Protein AF-A0A845R543-F1 (afdb_monomer)

Mean predicted aligned error: 11.43 Å

Radius of gyration: 22.22 Å; Cα contacts (8 Å, |Δi|>4): 10; chains: 1; bounding box: 27×29×72 Å

Solvent-accessible surface area (backbone atoms only — not comparable to full-atom values): 4400 Å² total; per-residue (Å²): 134,92,79,86,76,81,75,70,7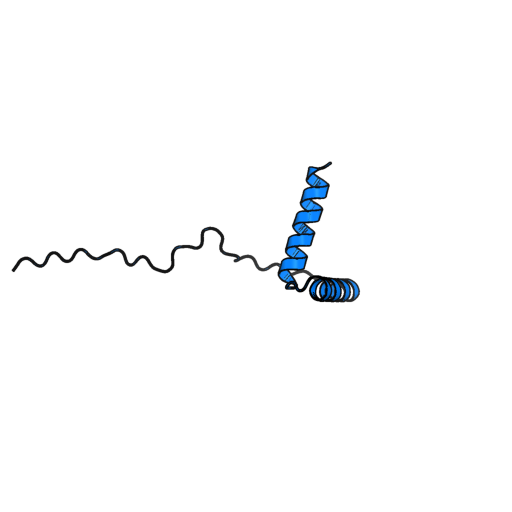9,82,77,60,82,74,79,64,92,79,65,91,77,81,84,85,85,79,91,75,57,70,69,60,51,51,52,45,50,50,50,18,63,76,69,73,42,53,65,69,53,50,52,52,51,50,55,50,51,55,51,53,58,58,73,75,104

Structure (mmCIF, N/CA/C/O backbone):
data_AF-A0A845R543-F1
#
_entry.id   AF-A0A845R543-F1
#
loop_
_atom_site.group_PDB
_atom_site.id
_atom_site.type_symbol
_atom_site.label_atom_id
_atom_site.label_alt_id
_atom_site.label_comp_id
_atom_site.label_asym_id
_atom_site.label_entity_id
_atom_site.label_seq_id
_atom_site.pdbx_PDB_ins_code
_atom_site.Cartn_x
_atom_site.Cartn_y
_atom_site.Cartn_z
_atom_site.occupancy
_atom_site.B_iso_or_equiv
_atom_site.auth_seq_id
_atom_site.auth_comp_id
_atom_site.auth_asym_id
_atom_site.auth_atom_id
_atom_site.pdbx_PDB_model_num
ATOM 1 N N . MET A 1 1 ? 4.466 15.738 -63.397 1.00 44.06 1 MET A N 1
ATOM 2 C CA . MET A 1 1 ? 3.555 14.843 -62.646 1.00 44.06 1 MET A CA 1
ATOM 3 C C . MET A 1 1 ? 3.355 15.402 -61.243 1.00 44.06 1 MET A C 1
ATOM 5 O O . MET A 1 1 ? 4.340 15.698 -60.581 1.00 44.06 1 MET A O 1
ATOM 9 N N . LYS A 1 2 ? 2.102 15.622 -60.824 1.00 60.31 2 LYS A N 1
ATOM 10 C CA . LYS A 1 2 ? 1.741 16.090 -59.475 1.00 60.31 2 LYS A CA 1
ATOM 11 C C . LYS A 1 2 ? 1.836 14.913 -58.497 1.00 60.31 2 LYS A C 1
ATOM 13 O O . LYS A 1 2 ? 1.038 13.991 -58.597 1.00 60.31 2 LYS A O 1
ATOM 18 N N . GLY A 1 3 ? 2.794 14.948 -57.575 1.00 48.59 3 GLY A N 1
ATOM 19 C CA . GLY A 1 3 ? 2.930 13.971 -56.492 1.00 48.59 3 GLY A CA 1
ATOM 20 C C . GLY A 1 3 ? 2.669 14.632 -55.145 1.00 48.59 3 GLY A C 1
ATOM 21 O O . GLY A 1 3 ? 3.607 14.975 -54.434 1.00 48.59 3 GLY A O 1
ATOM 22 N N . GLY A 1 4 ? 1.399 14.872 -54.815 1.00 58.00 4 GLY A N 1
ATOM 23 C CA . GLY A 1 4 ? 1.007 15.339 -53.489 1.00 58.00 4 GLY A CA 1
ATOM 24 C C . GLY A 1 4 ? 1.192 14.221 -52.469 1.00 58.00 4 GLY A C 1
ATOM 25 O O . GLY A 1 4 ? 0.320 13.370 -52.336 1.00 58.00 4 GLY A O 1
ATOM 26 N N . ASN A 1 5 ? 2.312 14.218 -51.749 1.00 55.81 5 ASN A N 1
ATOM 27 C CA . ASN A 1 5 ? 2.506 13.303 -50.631 1.00 55.81 5 ASN A CA 1
ATOM 28 C C . ASN A 1 5 ? 2.060 14.001 -49.338 1.00 55.81 5 ASN A C 1
ATOM 30 O O . ASN A 1 5 ? 2.835 14.707 -48.694 1.00 55.81 5 ASN A O 1
ATOM 34 N N . ARG A 1 6 ? 0.781 13.831 -48.975 1.00 57.22 6 ARG A N 1
ATOM 35 C CA . ARG A 1 6 ? 0.304 14.056 -47.603 1.00 57.22 6 ARG A CA 1
ATOM 36 C C . ARG A 1 6 ? 1.057 13.076 -46.712 1.00 57.22 6 ARG A C 1
ATOM 38 O O . ARG A 1 6 ? 0.687 11.910 -46.624 1.00 57.22 6 ARG A O 1
ATOM 45 N N . VAL A 1 7 ? 2.123 13.542 -46.073 1.00 63.31 7 VAL A N 1
ATOM 46 C CA . VAL A 1 7 ? 2.746 12.799 -44.983 1.00 63.31 7 VAL A CA 1
ATOM 47 C C . VAL A 1 7 ? 1.707 12.671 -43.871 1.00 63.31 7 VAL A C 1
ATOM 49 O O . VAL A 1 7 ? 1.308 13.658 -43.256 1.00 63.31 7 VAL A O 1
ATOM 52 N N . SER A 1 8 ? 1.200 11.460 -43.652 1.00 62.50 8 SER A N 1
ATOM 53 C CA . SER A 1 8 ? 0.462 11.153 -42.430 1.00 62.50 8 SER A CA 1
ATOM 54 C C . SER A 1 8 ? 1.375 11.507 -41.253 1.00 62.50 8 SER A C 1
ATOM 56 O O . SER A 1 8 ? 2.545 11.099 -41.281 1.00 62.50 8 SER A O 1
ATOM 58 N N . PRO A 1 9 ? 0.910 12.266 -40.241 1.00 63.81 9 PRO A N 1
ATOM 59 C CA . PRO A 1 9 ? 1.687 12.459 -39.029 1.00 63.81 9 PRO A CA 1
ATOM 60 C C . PRO A 1 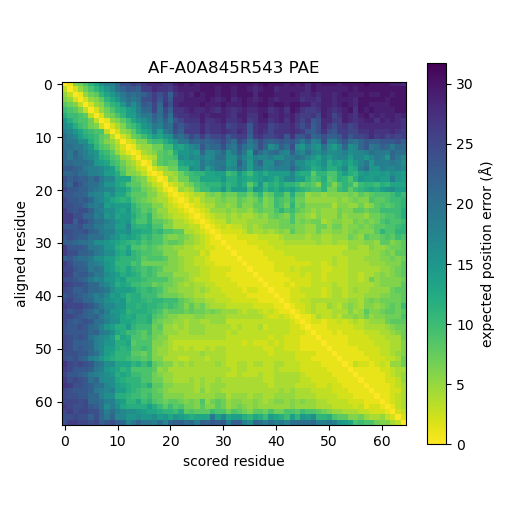9 ? 2.106 11.078 -38.542 1.00 63.81 9 PRO A C 1
ATOM 62 O O . PRO A 1 9 ? 1.274 10.173 -38.454 1.00 63.81 9 PRO A O 1
ATOM 65 N N . ARG A 1 10 ? 3.403 10.881 -38.300 1.00 63.31 10 ARG A N 1
ATOM 66 C CA . ARG A 1 10 ? 3.890 9.692 -37.604 1.00 63.31 10 ARG A CA 1
ATOM 67 C C . ARG A 1 10 ? 3.382 9.799 -36.174 1.00 63.31 10 ARG A C 1
ATOM 69 O O . ARG A 1 10 ? 4.114 10.231 -35.290 1.00 63.31 10 ARG A O 1
ATOM 76 N N . THR A 1 11 ? 2.106 9.488 -35.968 1.00 60.50 11 THR A N 1
ATOM 77 C CA . THR A 1 11 ? 1.521 9.314 -34.651 1.00 60.50 11 THR A CA 1
ATOM 78 C C . THR A 1 11 ? 2.257 8.120 -34.071 1.00 60.50 11 THR A C 1
ATOM 80 O O . THR A 1 11 ? 1.962 6.972 -34.398 1.00 60.50 11 THR A O 1
ATOM 83 N N . GLY A 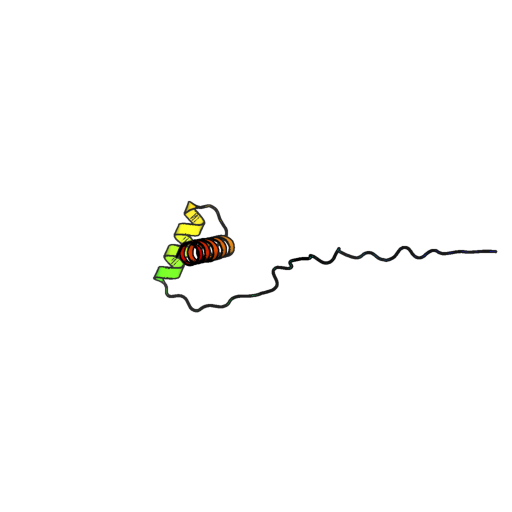1 12 ? 3.334 8.399 -33.338 1.00 70.94 12 GLY A N 1
ATOM 84 C CA . GLY A 1 12 ? 4.086 7.386 -32.617 1.00 70.94 12 GLY A CA 1
ATOM 85 C C . GLY A 1 12 ? 3.206 6.737 -31.552 1.00 70.94 12 GLY A C 1
ATOM 86 O O . GLY A 1 12 ? 1.983 6.886 -31.546 1.00 70.94 12 GLY A O 1
ATOM 87 N N . ARG A 1 13 ? 3.825 6.031 -30.603 1.00 68.75 13 ARG A N 1
ATOM 88 C CA . ARG A 1 13 ? 3.098 5.546 -29.427 1.00 68.75 13 ARG A CA 1
ATOM 89 C C . ARG A 1 13 ? 2.385 6.749 -28.790 1.00 68.75 13 ARG A C 1
ATOM 91 O O . ARG A 1 13 ? 3.089 7.701 -28.445 1.00 68.75 13 ARG A O 1
ATOM 98 N N . PRO A 1 14 ? 1.043 6.747 -28.681 1.00 69.81 14 PRO A N 1
ATOM 99 C CA . PRO A 1 14 ? 0.329 7.865 -28.088 1.00 69.81 14 PRO A CA 1
ATOM 100 C C . PRO A 1 14 ? 0.953 8.160 -26.721 1.00 69.81 14 PRO A C 1
ATOM 102 O O . PRO A 1 14 ? 1.276 7.208 -25.993 1.00 69.81 14 PRO A O 1
ATOM 105 N N . PRO A 1 15 ? 1.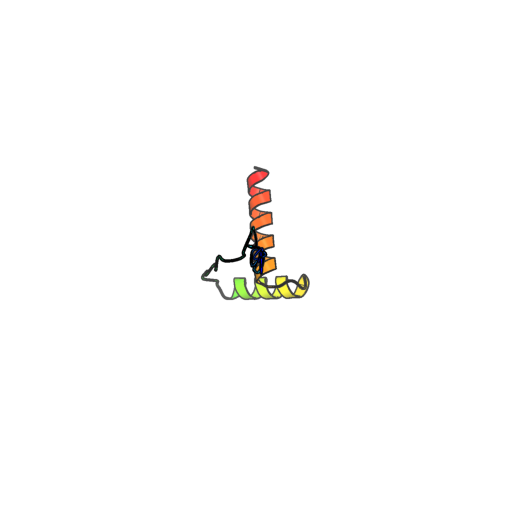212 9.440 -26.404 1.00 68.19 15 PRO A N 1
ATOM 106 C CA . PRO A 1 15 ? 1.756 9.800 -25.110 1.00 68.19 15 PRO A CA 1
ATOM 107 C C . PRO A 1 15 ? 0.821 9.226 -24.048 1.00 68.19 15 PRO A C 1
ATOM 109 O O . PRO A 1 15 ? -0.390 9.420 -24.079 1.00 68.19 15 PRO A O 1
ATOM 112 N N . SER A 1 16 ? 1.381 8.415 -23.157 1.00 69.75 16 SER A N 1
ATOM 113 C CA . SER A 1 16 ? 0.621 7.914 -22.023 1.00 69.75 16 SER A CA 1
ATOM 114 C C . SER A 1 16 ? 0.367 9.112 -21.117 1.00 69.75 16 SER A C 1
ATOM 116 O O . SER A 1 16 ? 1.326 9.637 -20.564 1.00 69.75 16 SER A O 1
ATOM 118 N N . GLU A 1 17 ? -0.891 9.525 -20.969 1.00 67.81 17 GLU A N 1
ATOM 119 C CA . GLU A 1 17 ? -1.302 10.701 -20.178 1.00 67.81 17 GLU A CA 1
ATOM 120 C C . GLU A 1 17 ? -0.832 10.618 -18.709 1.00 67.81 17 GLU A C 1
ATOM 122 O O . GLU A 1 17 ? -0.501 11.625 -18.088 1.00 67.81 17 GLU A O 1
ATOM 127 N N . HIS A 1 18 ? -0.710 9.401 -18.161 1.00 65.50 18 HIS A N 1
ATOM 128 C CA . HIS A 1 18 ? -0.208 9.158 -16.801 1.00 65.50 18 HIS A CA 1
ATOM 129 C C . HIS A 1 18 ? 0.878 8.081 -16.775 1.00 65.50 18 HIS A C 1
ATOM 131 O O . HIS A 1 18 ? 0.628 6.925 -16.412 1.00 65.50 18 HIS A O 1
ATOM 137 N N . PRO A 1 19 ? 2.103 8.417 -17.195 1.00 70.94 19 PRO A N 1
ATOM 138 C CA . PRO A 1 19 ? 3.181 7.455 -17.239 1.00 70.94 19 PRO A CA 1
ATOM 139 C C . PRO A 1 19 ? 3.709 7.256 -15.799 1.00 70.94 19 PRO A C 1
ATOM 141 O O . PRO A 1 19 ? 3.942 8.211 -15.053 1.00 70.94 19 PRO A O 1
ATOM 144 N N . LYS A 1 20 ? 3.826 5.996 -15.353 1.00 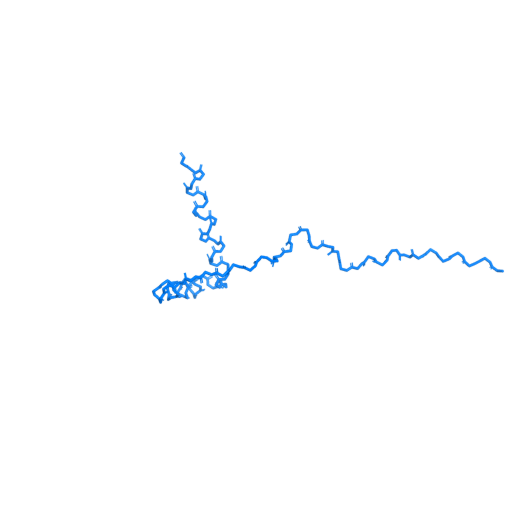73.62 20 LYS A N 1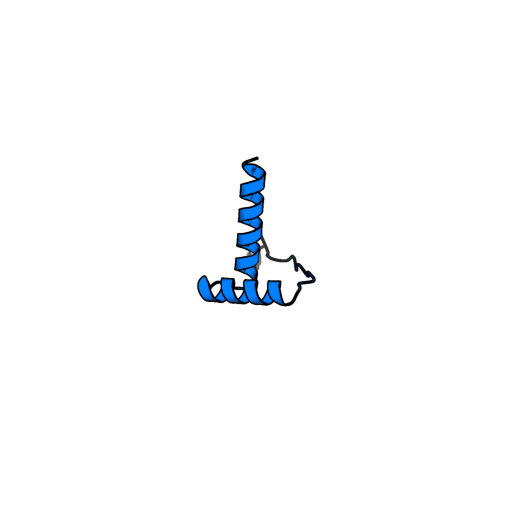
ATOM 145 C CA . LYS A 1 20 ? 4.296 5.632 -14.000 1.00 73.62 20 LYS A CA 1
ATOM 146 C C . LYS A 1 20 ? 5.818 5.815 -13.908 1.00 73.62 20 LYS A C 1
ATOM 148 O O . LYS A 1 20 ? 6.562 4.841 -13.883 1.00 73.62 20 LYS A O 1
ATOM 153 N N . ASN A 1 21 ? 6.261 7.070 -13.885 1.00 76.06 21 ASN A N 1
ATOM 154 C CA . ASN A 1 21 ? 7.670 7.441 -14.084 1.00 76.06 21 ASN A CA 1
ATOM 155 C C . ASN A 1 21 ? 8.426 7.698 -12.782 1.00 76.06 21 ASN A C 1
ATOM 157 O O . ASN A 1 21 ? 9.637 7.898 -12.796 1.00 76.06 21 ASN A O 1
ATOM 161 N N . ILE A 1 22 ? 7.712 7.737 -11.660 1.00 79.00 22 ILE A N 1
ATOM 162 C CA . ILE A 1 22 ? 8.279 8.107 -10.368 1.00 79.00 22 ILE A CA 1
ATOM 163 C C . ILE A 1 22 ? 8.737 6.836 -9.657 1.00 79.00 22 ILE A C 1
ATOM 165 O O . ILE A 1 22 ? 7.934 5.947 -9.366 1.00 79.00 22 ILE A O 1
ATOM 169 N N . GLN A 1 23 ? 10.034 6.763 -9.364 1.00 77.50 23 GLN A N 1
ATOM 170 C CA . GLN A 1 23 ? 10.613 5.702 -8.551 1.00 77.50 23 GLN A CA 1
ATOM 171 C C . GLN A 1 23 ? 10.700 6.174 -7.098 1.00 77.50 23 GLN A C 1
ATOM 173 O O . GLN A 1 23 ? 11.425 7.116 -6.789 1.00 77.50 23 GLN A O 1
ATOM 178 N N . VAL A 1 24 ? 9.979 5.505 -6.200 1.00 79.00 24 VAL A N 1
ATOM 179 C CA . VAL A 1 24 ? 10.058 5.770 -4.759 1.00 79.00 24 VAL A CA 1
ATOM 180 C C . VAL A 1 24 ? 11.052 4.790 -4.151 1.00 79.00 24 VAL A C 1
ATOM 182 O O . VAL A 1 24 ? 10.842 3.577 -4.199 1.00 79.00 24 VAL A O 1
ATOM 185 N N . LYS A 1 25 ? 12.149 5.316 -3.604 1.00 81.38 25 LYS A N 1
ATOM 186 C CA . LYS A 1 25 ? 13.109 4.554 -2.801 1.00 81.38 25 LYS A CA 1
ATOM 187 C C . LYS A 1 25 ? 12.859 4.905 -1.344 1.00 81.38 25 LYS A C 1
ATOM 189 O O . LYS A 1 25 ? 12.879 6.080 -0.994 1.00 81.38 25 LYS A O 1
ATOM 194 N N . PHE A 1 26 ? 12.617 3.901 -0.51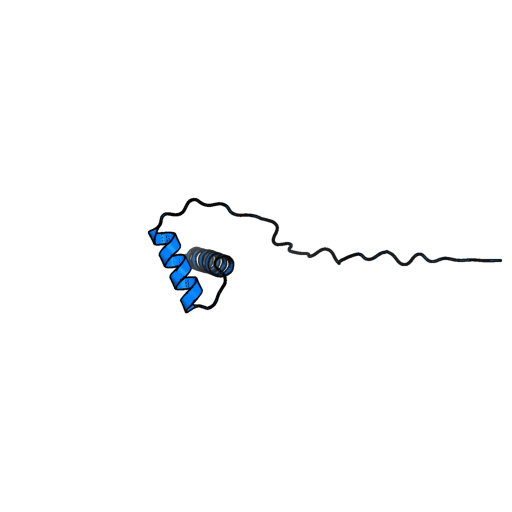7 1.00 82.19 26 PHE A N 1
ATOM 195 C CA . PHE A 1 26 ? 12.465 4.079 0.918 1.00 82.19 26 PHE A CA 1
ATOM 196 C C . PHE A 1 26 ? 13.303 3.033 1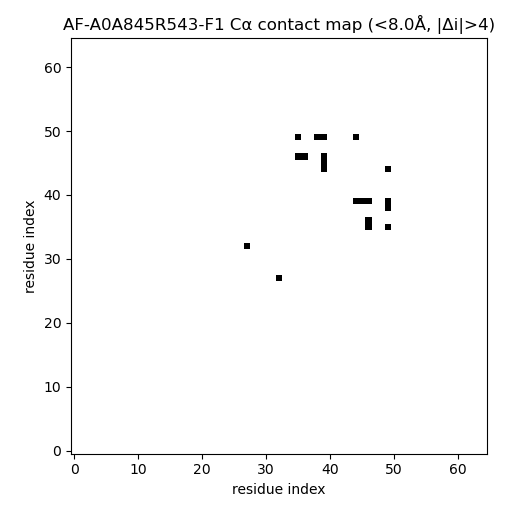.642 1.00 82.19 26 PHE A C 1
ATOM 198 O O . PHE A 1 26 ? 13.527 1.938 1.121 1.00 82.19 26 PHE A O 1
ATOM 205 N N . LEU A 1 27 ? 13.795 3.407 2.818 1.00 85.25 27 LEU A N 1
ATOM 206 C CA . LEU A 1 27 ? 14.415 2.476 3.746 1.00 85.25 27 LEU A CA 1
ATOM 207 C C . LEU A 1 27 ? 13.297 1.824 4.553 1.00 85.25 27 LEU A C 1
ATOM 209 O O . LEU A 1 27 ? 12.387 2.508 5.018 1.00 85.25 27 LEU A O 1
ATOM 213 N N . ALA A 1 28 ? 13.353 0.506 4.665 1.00 82.75 28 ALA A N 1
ATOM 214 C CA . ALA A 1 28 ? 12.372 -0.285 5.382 1.00 82.75 28 ALA A CA 1
ATOM 215 C C . ALA A 1 28 ? 13.099 -1.263 6.291 1.00 82.75 28 ALA A C 1
ATOM 217 O O . ALA A 1 28 ? 14.081 -1.883 5.873 1.00 82.75 28 ALA A O 1
ATOM 218 N N . ASP A 1 29 ? 12.584 -1.426 7.500 1.00 91.75 29 ASP A N 1
ATOM 219 C CA . ASP A 1 29 ? 13.033 -2.466 8.411 1.00 91.75 29 ASP A CA 1
ATOM 220 C C . ASP A 1 29 ? 12.623 -3.859 7.911 1.00 91.75 29 ASP A C 1
ATOM 222 O O . ASP A 1 29 ? 11.676 -4.023 7.134 1.00 91.75 29 ASP A O 1
ATOM 226 N N . GLN A 1 30 ? 13.336 -4.881 8.388 1.00 90.06 30 GLN A N 1
ATOM 227 C CA . GLN A 1 30 ? 13.028 -6.289 8.116 1.00 90.06 30 GLN A CA 1
ATOM 228 C C . GLN A 1 30 ? 11.554 -6.665 8.368 1.00 90.06 30 GLN A C 1
ATOM 230 O O . GLN A 1 30 ? 10.946 -7.190 7.431 1.00 90.06 30 GLN A O 1
ATOM 235 N N . PRO A 1 31 ? 10.941 -6.347 9.531 1.00 91.56 31 PRO A N 1
ATOM 236 C CA . PRO A 1 31 ? 9.537 -6.683 9.783 1.00 91.56 31 PRO A CA 1
ATOM 237 C C . PRO A 1 31 ? 8.591 -6.064 8.747 1.00 91.56 31 PRO A C 1
ATOM 239 O O . PRO A 1 31 ? 7.708 -6.737 8.225 1.00 91.56 31 PRO A O 1
ATOM 242 N N . THR A 1 32 ? 8.836 -4.815 8.348 1.00 88.38 32 THR A N 1
ATOM 243 C CA . THR A 1 32 ? 8.026 -4.115 7.342 1.00 88.38 32 THR A CA 1
ATOM 244 C C . THR A 1 32 ? 8.074 -4.814 5.980 1.00 88.38 32 THR A C 1
ATOM 246 O O . THR A 1 32 ? 7.072 -4.881 5.265 1.00 88.38 32 THR A O 1
ATOM 249 N N . ILE A 1 33 ? 9.235 -5.354 5.596 1.00 89.38 33 ILE A N 1
ATOM 250 C CA . ILE A 1 33 ? 9.385 -6.124 4.354 1.00 89.38 33 ILE A CA 1
ATOM 251 C C . ILE A 1 33 ? 8.677 -7.478 4.447 1.00 89.38 33 ILE A C 1
ATOM 253 O O . ILE A 1 33 ? 8.084 -7.919 3.456 1.00 89.38 33 ILE A O 1
ATOM 257 N N . GLU A 1 34 ? 8.718 -8.134 5.605 1.00 92.81 34 GLU A N 1
ATOM 258 C CA . GLU A 1 34 ? 7.994 -9.386 5.840 1.00 92.81 34 GLU A CA 1
ATOM 259 C C . GLU A 1 34 ? 6.482 -9.181 5.756 1.00 92.81 34 GLU A C 1
ATOM 261 O O . GLU A 1 34 ? 5.817 -9.890 4.995 1.00 92.81 34 GLU A O 1
ATOM 266 N N . ASP A 1 35 ? 5.957 -8.147 6.412 1.00 90.25 35 ASP A N 1
ATOM 267 C CA . ASP A 1 35 ? 4.544 -7.773 6.339 1.00 90.25 35 ASP A CA 1
ATOM 268 C C . ASP A 1 35 ? 4.126 -7.422 4.910 1.00 90.25 35 ASP A C 1
ATOM 270 O O . ASP A 1 35 ? 3.082 -7.875 4.431 1.00 90.25 35 ASP A O 1
ATOM 274 N N . LEU A 1 36 ? 4.960 -6.680 4.174 1.00 88.75 36 LEU A N 1
ATOM 275 C CA . LEU A 1 36 ? 4.705 -6.360 2.768 1.00 88.75 36 LEU A CA 1
ATOM 276 C C . LEU A 1 36 ? 4.634 -7.630 1.909 1.00 88.75 36 LEU A C 1
ATOM 278 O O . LEU A 1 36 ? 3.773 -7.748 1.031 1.00 88.75 36 LEU A O 1
ATOM 282 N N . LYS A 1 37 ? 5.536 -8.589 2.146 1.00 89.00 37 LYS A N 1
ATOM 283 C CA . LYS A 1 37 ? 5.577 -9.866 1.424 1.00 89.00 37 LYS A CA 1
ATOM 284 C C . LYS A 1 37 ? 4.353 -10.718 1.754 1.00 89.00 37 LYS A C 1
ATOM 286 O O . LYS A 1 37 ? 3.753 -11.277 0.837 1.00 89.00 37 LYS A O 1
ATO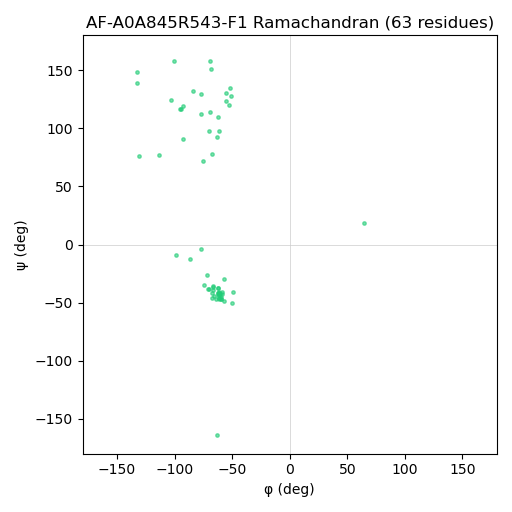M 291 N N . LEU A 1 38 ? 3.949 -10.757 3.019 1.00 92.50 38 LEU A N 1
ATOM 292 C CA . LEU A 1 38 ? 2.766 -11.472 3.487 1.00 92.50 38 LEU A CA 1
ATOM 293 C C . LEU A 1 38 ? 1.478 -10.863 2.917 1.00 92.50 38 LEU A C 1
ATOM 295 O O . LEU A 1 38 ? 0.630 -11.592 2.404 1.00 92.50 38 LEU A O 1
ATOM 299 N N . CYS A 1 39 ? 1.360 -9.533 2.914 1.00 89.94 39 CYS A N 1
ATOM 300 C CA . CYS A 1 39 ? 0.256 -8.818 2.270 1.00 89.94 39 CYS A CA 1
ATOM 301 C C . CYS A 1 39 ? 0.198 -9.117 0.768 1.00 89.94 39 CYS A C 1
ATOM 303 O O . CYS A 1 39 ? -0.861 -9.452 0.243 1.00 89.94 39 CYS A O 1
ATOM 305 N N . SER A 1 40 ? 1.342 -9.048 0.082 1.00 90.75 40 SER A N 1
ATOM 306 C CA . SER A 1 40 ? 1.460 -9.356 -1.348 1.00 90.75 40 SER A CA 1
ATOM 307 C C . SER A 1 40 ? 1.027 -10.791 -1.664 1.00 90.75 40 SER A C 1
ATOM 309 O O . SER A 1 40 ? 0.278 -10.994 -2.616 1.00 90.75 40 SER A O 1
ATOM 311 N N . GLN A 1 41 ? 1.416 -11.773 -0.841 1.00 91.62 41 GLN A N 1
ATOM 312 C CA . GLN A 1 41 ? 1.005 -13.170 -1.008 1.00 91.62 41 GLN A CA 1
ATOM 313 C C . GLN A 1 41 ? -0.490 -13.383 -0.758 1.00 91.62 41 GLN A C 1
ATOM 315 O O . GLN A 1 41 ? -1.146 -14.040 -1.560 1.00 91.62 41 GLN A O 1
ATOM 320 N N . LYS A 1 42 ? -1.042 -12.811 0.319 1.00 91.88 42 LYS A N 1
ATOM 321 C CA . LYS A 1 42 ? -2.466 -12.965 0.657 1.00 91.88 42 LYS A CA 1
ATOM 322 C C . LYS A 1 42 ? -3.393 -12.302 -0.359 1.00 91.88 42 LYS A C 1
ATOM 324 O O . LYS A 1 42 ? -4.450 -12.842 -0.658 1.00 91.88 42 LYS A O 1
ATOM 329 N N . LEU A 1 43 ? -3.008 -11.133 -0.868 1.00 88.19 43 LEU A N 1
ATOM 330 C CA . LEU A 1 43 ? -3.807 -10.371 -1.831 1.00 88.19 43 LEU A CA 1
ATOM 331 C C . LEU A 1 43 ? -3.552 -10.800 -3.285 1.00 88.19 43 LEU A C 1
ATOM 333 O O . LEU A 1 43 ? -4.293 -10.387 -4.170 1.00 88.19 43 LEU A O 1
ATOM 337 N N . GLY A 1 44 ? -2.499 -11.582 -3.553 1.00 89.00 44 GLY A N 1
ATOM 338 C CA . GLY A 1 44 ? -2.075 -11.922 -4.917 1.00 89.00 44 GLY A CA 1
ATOM 339 C C . GLY A 1 44 ? -1.606 -10.711 -5.734 1.00 89.00 44 GLY A C 1
ATOM 340 O O . GLY A 1 44 ? -1.573 -10.761 -6.961 1.00 89.00 44 GLY A O 1
ATOM 341 N N . LEU A 1 45 ? -1.265 -9.605 -5.067 1.00 88.50 45 LEU A N 1
ATOM 342 C CA . LEU A 1 45 ? -0.887 -8.340 -5.696 1.00 88.50 45 LEU A CA 1
ATOM 343 C C . LEU A 1 45 ? 0.626 -8.158 -5.716 1.00 88.50 45 LEU A C 1
ATOM 345 O O . LEU A 1 45 ? 1.353 -8.704 -4.884 1.00 88.50 45 LEU A O 1
ATOM 349 N N . THR A 1 46 ? 1.116 -7.320 -6.631 1.00 88.81 46 THR A N 1
ATOM 350 C CA . THR A 1 46 ? 2.530 -6.940 -6.627 1.00 88.81 46 THR A CA 1
ATOM 351 C C . THR A 1 46 ? 2.852 -6.078 -5.405 1.00 88.81 46 THR A C 1
ATOM 353 O O . THR A 1 46 ? 2.013 -5.318 -4.922 1.00 88.81 46 THR A O 1
ATOM 356 N N . LYS A 1 47 ? 4.102 -6.136 -4.930 1.00 85.25 47 LYS A N 1
ATOM 357 C CA . LYS A 1 47 ? 4.600 -5.275 -3.840 1.00 85.25 47 LYS A CA 1
ATOM 358 C C . LYS A 1 47 ? 4.271 -3.794 -4.074 1.00 85.25 47 LYS A C 1
ATOM 360 O O . LYS A 1 47 ? 3.864 -3.095 -3.154 1.00 85.25 47 LYS A O 1
ATOM 365 N N . SER A 1 48 ? 4.405 -3.328 -5.317 1.00 85.44 48 SER A N 1
ATOM 366 C CA . SER A 1 48 ? 4.092 -1.948 -5.694 1.00 85.44 48 SER A CA 1
ATOM 367 C C . SER A 1 48 ? 2.605 -1.621 -5.578 1.00 85.44 48 SER A C 1
ATOM 369 O O . SER A 1 48 ? 2.266 -0.505 -5.197 1.00 85.44 48 SER A O 1
ATOM 371 N N . ASP A 1 49 ? 1.716 -2.563 -5.892 1.00 87.75 49 ASP A N 1
ATOM 372 C CA . ASP A 1 49 ? 0.273 -2.343 -5.770 1.00 87.75 49 ASP A CA 1
ATOM 373 C C . ASP A 1 49 ? -0.188 -2.370 -4.313 1.00 87.75 49 ASP A C 1
ATOM 375 O O . ASP A 1 49 ? -1.020 -1.549 -3.934 1.00 87.75 49 ASP A O 1
ATOM 379 N N . VAL A 1 50 ? 0.423 -3.208 -3.469 1.00 90.00 50 VAL A N 1
ATOM 380 C CA . VAL A 1 50 ? 0.189 -3.184 -2.015 1.00 90.00 50 VAL A CA 1
ATOM 381 C C . VAL A 1 50 ? 0.556 -1.819 -1.424 1.00 90.00 50 VAL A C 1
ATOM 383 O O . VAL A 1 50 ? -0.238 -1.246 -0.682 1.00 90.00 50 VAL A O 1
ATOM 386 N N . ILE A 1 51 ? 1.706 -1.247 -1.805 1.00 88.25 51 ILE A N 1
ATOM 387 C CA . ILE A 1 51 ? 2.110 0.095 -1.349 1.00 88.25 51 ILE A CA 1
ATOM 388 C C . ILE A 1 51 ? 1.116 1.165 -1.821 1.00 88.25 51 ILE A C 1
ATOM 390 O O . ILE A 1 51 ? 0.720 2.024 -1.037 1.00 88.25 51 ILE A O 1
ATOM 394 N N . ARG A 1 52 ? 0.667 1.110 -3.082 1.00 88.56 52 ARG A N 1
ATOM 395 C CA . ARG A 1 52 ? -0.326 2.063 -3.614 1.00 88.56 52 ARG A CA 1
ATOM 396 C C . ARG A 1 52 ? -1.650 1.995 -2.859 1.00 88.56 52 ARG A C 1
ATOM 398 O O . ARG A 1 52 ? -2.207 3.039 -2.537 1.00 88.56 52 ARG A O 1
ATOM 405 N N . LEU A 1 53 ? -2.129 0.785 -2.570 1.00 90.50 53 LEU A N 1
ATOM 406 C CA . LEU A 1 53 ? -3.336 0.570 -1.773 1.00 90.50 53 LEU A CA 1
ATOM 407 C C . LEU A 1 53 ? -3.173 1.108 -0.352 1.00 90.50 53 LEU A C 1
ATOM 409 O O . LEU A 1 53 ? -4.084 1.755 0.151 1.00 90.50 53 LEU A O 1
ATOM 413 N N . GLY A 1 54 ? -2.014 0.889 0.274 1.00 89.50 54 GLY A N 1
ATOM 414 C CA . GLY A 1 54 ? -1.700 1.457 1.585 1.00 89.50 54 GLY A CA 1
ATOM 415 C C . GLY A 1 54 ? -1.794 2.985 1.587 1.00 89.50 54 GLY A C 1
ATOM 416 O O . GLY A 1 54 ? -2.484 3.553 2.426 1.00 89.50 54 GLY A O 1
ATOM 417 N N . ILE A 1 55 ? -1.182 3.648 0.599 1.00 89.75 55 ILE A N 1
ATOM 418 C CA . ILE A 1 55 ? -1.230 5.114 0.465 1.00 89.75 55 ILE A CA 1
ATOM 419 C C . ILE A 1 55 ? -2.666 5.613 0.246 1.00 89.75 55 ILE A C 1
ATOM 421 O O . ILE A 1 55 ? -3.051 6.620 0.833 1.00 89.75 55 ILE A O 1
ATOM 425 N N . GLN A 1 56 ? -3.464 4.924 -0.579 1.00 90.31 56 GLN A N 1
ATOM 426 C CA . GLN A 1 56 ? -4.874 5.278 -0.792 1.00 90.31 56 GLN A CA 1
ATOM 427 C C . GLN A 1 56 ? -5.681 5.191 0.505 1.00 90.31 56 GLN A C 1
ATOM 429 O O . GLN A 1 56 ? -6.364 6.151 0.839 1.00 90.31 56 GLN A O 1
ATOM 434 N N . LYS A 1 57 ? -5.528 4.107 1.274 1.00 91.62 57 LYS A N 1
ATOM 435 C CA . LYS A 1 57 ? -6.222 3.936 2.558 1.00 91.62 57 LYS A CA 1
ATOM 436 C C . LYS A 1 57 ? -5.874 5.034 3.558 1.00 91.62 57 LYS A C 1
ATOM 438 O O . LYS A 1 57 ? -6.777 5.632 4.127 1.00 91.62 57 LYS A O 1
ATOM 443 N N . VAL A 1 58 ? -4.584 5.342 3.717 1.00 92.38 58 VAL A N 1
ATOM 444 C CA . VAL A 1 58 ? -4.138 6.427 4.607 1.00 92.38 58 VAL A CA 1
ATOM 445 C C . VAL A 1 58 ? -4.703 7.770 4.140 1.00 92.38 58 VAL A C 1
ATOM 447 O O . VAL A 1 58 ? -5.153 8.565 4.957 1.00 92.38 58 VAL A O 1
ATOM 450 N N . LYS A 1 59 ? -4.735 8.023 2.824 1.00 91.00 59 LYS A N 1
ATOM 451 C CA . LYS A 1 59 ? -5.356 9.232 2.272 1.00 91.00 59 LYS A CA 1
ATOM 452 C C . LYS A 1 59 ? -6.853 9.293 2.593 1.00 91.00 59 LYS A C 1
ATOM 454 O O . LYS A 1 59 ? -7.316 10.341 3.017 1.00 91.00 59 LYS A O 1
ATOM 459 N N . GLU A 1 60 ? -7.593 8.202 2.413 1.00 93.25 60 GLU A N 1
ATOM 460 C CA . GLU A 1 60 ? -9.021 8.133 2.752 1.00 93.25 60 GLU A CA 1
ATOM 461 C C . GLU A 1 60 ? -9.278 8.342 4.249 1.00 93.25 60 GLU A C 1
ATOM 463 O O . GLU A 1 60 ? -10.265 8.973 4.615 1.00 93.25 60 GLU A O 1
ATOM 468 N N . GLU A 1 61 ? -8.416 7.824 5.125 1.00 92.25 61 GLU A N 1
ATOM 469 C CA . GLU A 1 61 ? -8.509 8.058 6.571 1.00 92.25 61 GLU A CA 1
ATOM 470 C C . GLU A 1 61 ? -8.246 9.519 6.943 1.00 92.25 61 GLU A C 1
ATOM 472 O O . GLU A 1 61 ? -8.891 10.040 7.851 1.00 92.25 61 GLU A O 1
ATOM 477 N N . LEU A 1 62 ? -7.332 10.189 6.237 1.00 90.12 62 LEU A N 1
ATOM 478 C CA . LEU A 1 62 ? -7.064 11.615 6.422 1.00 90.12 62 LEU A CA 1
ATOM 479 C C . LEU A 1 62 ? -8.203 12.497 5.899 1.00 90.12 62 LEU A C 1
ATOM 481 O O . LEU A 1 62 ? -8.516 13.491 6.535 1.00 90.12 62 LEU A O 1
ATOM 485 N N . ASP A 1 63 ? -8.816 12.139 4.769 1.00 86.38 63 ASP A N 1
ATOM 486 C CA . ASP A 1 63 ? -9.916 12.898 4.148 1.00 86.38 63 ASP A CA 1
ATOM 487 C C . ASP A 1 63 ? -11.228 12.786 4.949 1.00 86.38 63 ASP A C 1
ATOM 489 O O . ASP A 1 63 ? -12.073 13.674 4.922 1.00 86.38 63 ASP A O 1
ATOM 493 N N . LYS A 1 64 ? -11.390 11.691 5.705 1.00 77.12 64 LYS A N 1
ATOM 494 C CA . LYS A 1 64 ? -12.525 11.474 6.619 1.00 77.12 64 LYS A CA 1
ATOM 495 C C . LYS A 1 64 ? -12.422 12.254 7.935 1.00 77.12 64 LYS A C 1
ATOM 497 O O . LYS A 1 64 ? -13.341 12.149 8.750 1.00 77.12 64 LYS A O 1
ATOM 502 N N . LYS A 1 65 ? -11.320 12.963 8.171 1.00 54.41 65 LYS A N 1
ATOM 503 C CA . LYS A 1 65 ? -11.038 13.690 9.410 1.00 54.41 65 LYS A CA 1
ATOM 504 C C . LYS A 1 65 ? -11.184 15.192 9.213 1.00 54.41 65 LYS A C 1
ATOM 506 O O . LYS A 1 65 ? -11.702 15.826 10.156 1.00 54.41 65 LYS A O 1
#

Nearest PDB structures (foldseek):
  7vp2-assembly1_B  TM=7.152E-01  e=4.364E-01  Arabidopsis thaliana
  2ba3-assembly1_B  TM=7.294E-01  e=9.453E-01  Plasmid R64
  7vp4-assembly1_B  TM=7.456E-01  e=1.088E+00  Arabidopsis thaliana
  8uh7-assembly1_A  TM=5.551E-01  e=2.713E+00  Tequatrovirus

Foldseek 3Di:
DDDDDPDDPCCDDPPDPDDPPDDDDDDDDPVRVVVLVVQCVVVVHDSVVSVVVVVVVVVVVVVVD

Secondary structure (DSSP, 8-state):
------------SPP-SS---PPPP----HHHHHHHHHHHHHHT--HHHHHHHHHHHHHHHHHT-

pLDDT: mean 79.74, std 13.05, range [44.06, 93.25]

Sequence (65 aa):
MKGGNRVSPRTGRPPSEHPKNIQVKFLADQPTIEDLKLCSQKLGLTKSDVIRLGIQKVKEELDKK